Protein AF-A0A7T8QRY9-F1 (afdb_monomer_lite)

Foldseek 3Di:
DQPPDDPPDPPAKEKEAAKDPFAAQDCDPPDPSHWDCVQDVDRGWAIWHDDPDMDIDPNNVVQLVVCLVVHRDDPRCRSSRRIVSCVVRVHYYDYDPLHADPQDDDPPLCLLVNVVSHDDHPDADPVNVVVSVVCVPDHDPDDPPPDDPDDPPPPDPDDDDDD

Radius of gyration: 20.38 Å; chains: 1; bounding box: 45×45×53 Å

pLDDT: mean 85.44, std 17.74, range [36.91, 98.31]

InterPro domains:
  IPR002659 Glycosyl transferase, family 31 [PF01762] (11-96)

Sequence (163 aa):
FIRGYQRSGLKDPMIFGKLAESWPPVHNPNSKYYIRPEAYRGSKYPPFVTGPSYLMNREAVQTLLGSVMSLPYIHLEDVFLTGVTAEKSNVTRKNVQEFRNNGTPIPPQFIGCTLLRTITIHKVKPEEQVDFLKAAEHPQCGKNSGKSNKLNKITKFGPQVVK

Secondary structure (DSSP, 8-state):
--TT--SSS--S-EEEEEEE-SPPPB--TTSTTB--TTT---SSPPPEEEEEEEEE-HHHHHHHHHHHTTS---S-HHHIIIIIIHHHTT-EEEE-TTEE-S--PPPGGGHHHHHTT-SEESS--HHHHHHHHHHHHS---S---------------------

Structure (mmCIF, N/CA/C/O backbone):
data_AF-A0A7T8QRY9-F1
#
_entry.id   AF-A0A7T8QRY9-F1
#
loop_
_atom_site.group_PDB
_atom_site.id
_atom_site.type_symbol
_atom_site.label_atom_id
_atom_site.label_alt_id
_atom_site.label_comp_id
_atom_site.label_asym_id
_atom_site.label_entity_id
_atom_site.label_seq_id
_atom_site.pdbx_PDB_ins_code
_atom_site.Cartn_x
_atom_site.Cartn_y
_atom_site.Cartn_z
_atom_site.occupancy
_atom_site.B_iso_or_equiv
_atom_site.auth_seq_id
_atom_site.auth_comp_id
_atom_site.auth_asym_id
_atom_site.auth_atom_id
_atom_site.pdbx_PDB_model_num
ATOM 1 N N . PHE A 1 1 ? 12.143 7.085 3.301 1.00 57.12 1 PHE A N 1
ATOM 2 C CA . PHE A 1 1 ? 10.921 7.401 4.068 1.00 57.12 1 PHE A CA 1
ATOM 3 C C . PHE A 1 1 ? 9.998 8.180 3.145 1.00 57.12 1 PHE A C 1
ATOM 5 O O . PHE A 1 1 ? 10.516 8.973 2.363 1.00 57.12 1 PHE A O 1
ATOM 12 N N . ILE A 1 2 ? 8.691 7.906 3.153 1.00 71.50 2 ILE A N 1
ATOM 13 C CA . ILE A 1 2 ? 7.724 8.630 2.310 1.00 71.50 2 ILE A CA 1
ATOM 14 C C . ILE A 1 2 ? 7.848 10.120 2.641 1.00 71.50 2 ILE A C 1
ATOM 16 O O . ILE A 1 2 ? 7.853 10.480 3.820 1.00 71.50 2 ILE A O 1
ATOM 20 N N . ARG A 1 3 ? 8.037 10.972 1.623 1.00 74.75 3 ARG A N 1
ATOM 21 C CA . ARG A 1 3 ? 8.247 12.413 1.831 1.00 74.75 3 ARG A CA 1
ATOM 22 C C . ARG A 1 3 ? 7.117 12.979 2.697 1.00 74.75 3 ARG A C 1
ATOM 24 O O . ARG A 1 3 ? 5.952 12.686 2.456 1.00 74.75 3 ARG A O 1
ATOM 31 N N . GLY A 1 4 ? 7.475 13.775 3.702 1.00 72.56 4 GLY A N 1
ATOM 32 C CA . GLY A 1 4 ? 6.515 14.383 4.629 1.00 72.56 4 GLY A CA 1
ATOM 33 C C . GLY A 1 4 ? 6.140 13.523 5.838 1.00 72.56 4 GLY A C 1
ATOM 34 O O . GLY A 1 4 ? 5.468 14.016 6.734 1.00 72.56 4 GLY A O 1
ATOM 35 N N . TYR A 1 5 ? 6.618 12.282 5.916 1.00 74.50 5 TYR A N 1
ATOM 36 C CA . TYR A 1 5 ? 6.511 11.460 7.115 1.00 74.50 5 TYR A CA 1
ATOM 37 C C . TYR A 1 5 ? 7.921 11.312 7.707 1.00 74.50 5 TYR A C 1
ATOM 39 O O . TYR A 1 5 ? 8.890 11.126 6.972 1.00 74.50 5 TYR A O 1
ATOM 47 N N . GLN A 1 6 ? 8.084 11.465 9.019 1.00 65.31 6 GLN A N 1
ATOM 48 C CA . GLN A 1 6 ? 9.365 11.249 9.702 1.00 65.31 6 GLN A CA 1
ATOM 49 C C . GLN A 1 6 ? 9.281 9.997 10.573 1.00 65.31 6 GLN A C 1
ATOM 51 O O . GLN A 1 6 ? 8.242 9.684 11.147 1.00 65.31 6 GLN A O 1
ATOM 56 N N . ARG A 1 7 ? 10.395 9.263 10.651 1.00 60.88 7 ARG A N 1
ATOM 57 C CA . ARG A 1 7 ? 10.501 7.994 11.387 1.00 60.88 7 ARG A CA 1
ATOM 58 C C . ARG A 1 7 ? 10.395 8.187 12.899 1.00 60.88 7 ARG A C 1
ATOM 60 O O . ARG A 1 7 ? 9.850 7.339 13.593 1.00 60.88 7 ARG A O 1
ATOM 67 N N . SER A 1 8 ? 10.895 9.315 13.389 1.00 54.31 8 SER A N 1
ATOM 68 C CA . SER A 1 8 ? 10.750 9.778 14.762 1.00 54.31 8 SER A CA 1
ATOM 69 C C . SER A 1 8 ? 9.427 10.535 14.905 1.00 54.31 8 SER A C 1
ATOM 71 O O . SER A 1 8 ? 9.315 11.654 14.414 1.00 54.31 8 SER A O 1
ATOM 73 N N . GLY A 1 9 ? 8.428 9.934 15.559 1.00 60.19 9 GLY A N 1
ATOM 74 C CA . GLY A 1 9 ? 7.216 10.646 15.995 1.00 60.19 9 GLY A CA 1
ATOM 75 C C . GLY A 1 9 ? 5.876 10.094 15.506 1.00 60.19 9 GLY A C 1
ATOM 76 O O . GLY A 1 9 ? 4.845 10.529 16.010 1.00 60.19 9 GLY A O 1
ATOM 77 N N . LEU A 1 10 ? 5.850 9.120 14.591 1.00 66.06 10 LEU A N 1
ATOM 78 C CA . LEU A 1 10 ? 4.598 8.455 14.213 1.00 66.06 10 LEU A CA 1
ATOM 79 C C . LEU A 1 10 ? 4.177 7.467 15.305 1.00 66.06 10 LEU A C 1
ATOM 81 O O . LEU A 1 10 ? 4.621 6.324 15.311 1.00 66.06 10 LEU A O 1
ATOM 85 N N . LYS A 1 11 ? 3.341 7.928 16.238 1.00 81.31 11 LYS A N 1
ATOM 86 C CA . LYS A 1 11 ? 2.683 7.066 17.233 1.00 81.31 11 LYS A CA 1
ATOM 87 C C . LYS A 1 11 ? 1.382 6.456 16.714 1.00 81.31 11 LYS A C 1
ATOM 89 O O . LYS A 1 11 ? 0.944 5.434 17.229 1.00 81.31 11 LYS A O 1
ATOM 94 N N . ASP A 1 12 ? 0.784 7.065 15.696 1.00 90.75 12 ASP A N 1
ATOM 95 C CA . ASP A 1 12 ? -0.480 6.586 15.152 1.00 90.75 12 ASP A CA 1
ATOM 96 C C . ASP A 1 12 ? -0.245 5.404 14.201 1.00 90.75 12 ASP A C 1
ATOM 98 O O . ASP A 1 12 ? 0.701 5.428 13.403 1.00 90.75 12 ASP A O 1
ATOM 102 N N . PRO A 1 13 ? -1.096 4.367 14.235 1.00 95.12 13 PRO A N 1
ATOM 103 C CA . PRO A 1 13 ? -1.005 3.251 13.306 1.00 95.12 13 PRO A CA 1
ATOM 104 C C . PRO A 1 13 ? -1.377 3.713 11.887 1.00 95.12 13 PRO A C 1
ATOM 106 O O . PRO A 1 13 ? -2.492 4.185 11.640 1.00 95.12 13 PRO A O 1
ATOM 109 N N . MET A 1 14 ? -0.443 3.570 10.941 1.00 95.69 14 MET A N 1
ATOM 110 C CA . MET A 1 14 ? -0.600 4.008 9.552 1.00 95.69 14 MET A CA 1
ATOM 111 C C . MET A 1 14 ? -0.220 2.937 8.520 1.00 95.69 14 MET A C 1
ATOM 113 O O . MET A 1 14 ? 0.793 2.247 8.644 1.00 95.69 14 MET A O 1
ATOM 117 N N . ILE A 1 15 ? -1.006 2.887 7.443 1.00 97.25 15 ILE A N 1
ATOM 118 C CA . ILE A 1 15 ? -0.768 2.123 6.215 1.00 97.25 15 ILE A CA 1
ATOM 119 C C . ILE A 1 15 ? -0.641 3.114 5.057 1.00 97.25 15 ILE A C 1
ATOM 121 O O . ILE A 1 15 ? -1.462 4.017 4.900 1.00 97.25 15 ILE A O 1
ATOM 125 N N . PHE A 1 16 ? 0.361 2.926 4.212 1.00 96.12 16 PHE A N 1
ATOM 126 C CA . PHE A 1 16 ? 0.650 3.753 3.051 1.00 96.12 16 PHE A CA 1
ATOM 127 C C . PHE A 1 16 ? 0.582 2.920 1.779 1.00 96.12 16 PHE A C 1
ATOM 129 O O . PHE A 1 16 ? 1.142 1.827 1.717 1.00 96.12 16 PHE A O 1
ATOM 136 N N . GLY A 1 17 ? -0.040 3.464 0.740 1.00 96.19 17 GLY A N 1
ATOM 137 C CA . GLY A 1 17 ? 0.026 2.895 -0.600 1.00 96.19 17 GLY A CA 1
ATOM 138 C C . GLY A 1 17 ? -1.029 3.483 -1.520 1.00 96.19 17 GLY A C 1
ATOM 139 O O . GLY A 1 17 ? -1.479 4.610 -1.318 1.00 96.19 17 GLY A O 1
ATOM 140 N N . LYS A 1 18 ? -1.441 2.731 -2.542 1.00 96.12 18 LYS A N 1
ATOM 141 C CA . LYS A 1 18 ? -2.481 3.181 -3.466 1.00 96.12 18 LYS A CA 1
ATOM 142 C C . LYS A 1 18 ? -3.873 2.950 -2.874 1.00 96.12 18 LYS A C 1
ATOM 144 O O . LYS A 1 18 ? -4.356 1.817 -2.865 1.00 96.12 18 LYS A O 1
ATOM 149 N N . LEU A 1 19 ? -4.508 4.025 -2.408 1.00 97.00 19 LEU A N 1
ATOM 150 C CA . LEU A 1 19 ? -5.835 3.978 -1.789 1.00 97.00 19 LEU A CA 1
ATOM 151 C C . LEU A 1 19 ? -6.924 3.670 -2.829 1.00 97.00 19 LEU A C 1
ATOM 153 O O . LEU A 1 19 ? -6.932 4.250 -3.920 1.00 97.00 19 LEU A O 1
ATOM 157 N N . ALA A 1 20 ? -7.839 2.775 -2.468 1.00 96.81 20 ALA A N 1
ATOM 158 C CA . ALA A 1 20 ? -9.081 2.488 -3.168 1.00 96.81 20 ALA A CA 1
ATOM 159 C C . ALA A 1 20 ? -10.269 2.770 -2.245 1.00 96.81 20 ALA A C 1
ATOM 161 O O . ALA A 1 20 ? -10.281 2.384 -1.076 1.00 96.81 20 ALA A O 1
ATOM 162 N N . GLU A 1 21 ? -11.281 3.440 -2.791 1.00 96.75 21 GLU A N 1
ATOM 163 C CA . GLU A 1 21 ? -12.459 3.887 -2.053 1.00 96.75 21 GLU A CA 1
ATOM 164 C C . GLU A 1 21 ? -13.726 3.501 -2.807 1.00 96.75 21 GLU A C 1
ATOM 166 O O . GLU A 1 21 ? -13.774 3.561 -4.035 1.00 96.75 21 GLU A O 1
ATOM 171 N N . SER A 1 22 ? -14.779 3.146 -2.067 1.00 96.00 22 SER A N 1
ATOM 172 C CA . SER A 1 22 ? -16.101 2.829 -2.623 1.00 96.00 22 SER A CA 1
ATOM 173 C C . SER A 1 22 ? -16.161 1.636 -3.591 1.00 96.00 22 SER A C 1
ATOM 175 O O . SER A 1 22 ? -17.079 1.566 -4.408 1.00 96.00 22 SER A O 1
ATOM 177 N N . TRP A 1 23 ? -15.231 0.681 -3.502 1.00 97.00 23 TRP A N 1
ATOM 178 C CA . TRP A 1 23 ? -15.282 -0.531 -4.326 1.00 97.00 23 TRP A CA 1
ATOM 179 C C . TRP A 1 23 ? -16.364 -1.492 -3.805 1.00 97.00 23 TRP A C 1
ATOM 181 O O . TRP A 1 23 ? -16.359 -1.805 -2.610 1.00 97.00 23 TRP A O 1
ATOM 191 N N . PRO A 1 24 ? -17.291 -1.962 -4.660 1.00 96.94 24 PRO A N 1
ATOM 192 C CA . PRO A 1 24 ? -18.292 -2.945 -4.271 1.00 96.94 24 PRO A CA 1
ATOM 193 C C . PRO A 1 24 ? -17.711 -4.370 -4.272 1.00 96.94 24 PRO A C 1
ATOM 195 O O . PRO A 1 24 ? -16.801 -4.662 -5.056 1.00 96.94 24 PRO A O 1
ATOM 198 N N . PRO A 1 25 ? -18.261 -5.287 -3.458 1.00 96.50 25 PRO A N 1
ATOM 199 C CA . PRO A 1 25 ? -17.991 -6.709 -3.605 1.00 96.50 25 PRO A CA 1
ATOM 200 C C . PRO A 1 25 ? -18.405 -7.226 -4.982 1.00 96.50 25 PRO A C 1
ATOM 202 O O . PRO A 1 25 ? -19.456 -6.869 -5.515 1.00 96.50 25 PRO A O 1
ATOM 205 N N . VAL A 1 26 ? -17.585 -8.099 -5.565 1.00 97.00 26 VAL A N 1
ATOM 206 C CA . VAL A 1 26 ? -17.924 -8.758 -6.829 1.00 97.00 26 VAL A CA 1
ATOM 207 C C . VAL A 1 26 ? -18.671 -10.052 -6.522 1.00 97.00 26 VAL A C 1
ATOM 209 O O . VAL A 1 26 ? -18.122 -10.937 -5.879 1.00 97.00 26 VAL A O 1
ATOM 212 N N . HIS A 1 27 ? -19.896 -10.200 -7.025 1.00 92.62 27 HIS A N 1
ATOM 213 C CA . HIS A 1 27 ? -20.731 -11.391 -6.791 1.00 92.62 27 HIS A CA 1
ATOM 214 C C . HIS A 1 27 ? -20.745 -12.394 -7.957 1.00 92.62 27 HIS A C 1
ATOM 216 O O . HIS A 1 27 ? -21.540 -13.324 -7.958 1.00 92.62 27 HIS A O 1
ATOM 222 N N . ASN A 1 28 ? -19.860 -12.231 -8.946 1.00 95.69 28 ASN A N 1
ATOM 223 C CA . ASN A 1 28 ? -19.670 -13.201 -10.028 1.00 95.69 28 ASN A CA 1
ATOM 224 C C . ASN A 1 28 ? -18.691 -14.311 -9.592 1.00 95.69 28 ASN A C 1
ATOM 226 O O . ASN A 1 28 ? -17.505 -13.991 -9.475 1.00 95.69 28 ASN A O 1
ATOM 230 N N . PRO A 1 29 ? -19.119 -15.584 -9.441 1.00 95.06 29 PRO A N 1
ATOM 231 C CA . PRO A 1 29 ? -18.267 -16.694 -8.990 1.00 95.06 29 PRO A CA 1
ATOM 232 C C . PRO A 1 29 ? -17.040 -16.979 -9.863 1.00 95.06 29 PRO A C 1
ATOM 234 O O . PRO A 1 29 ? -16.065 -17.545 -9.380 1.00 95.06 29 PRO A O 1
ATOM 237 N N . ASN A 1 30 ? -17.057 -16.558 -11.130 1.00 96.44 30 ASN A N 1
ATOM 238 C CA . ASN A 1 30 ? -15.942 -16.751 -12.062 1.00 96.44 30 ASN A CA 1
ATOM 239 C C . ASN A 1 30 ? -14.866 -15.654 -11.956 1.00 96.44 30 ASN A C 1
ATOM 241 O O . ASN A 1 30 ? -13.857 -15.692 -12.659 1.00 96.44 30 ASN A O 1
ATOM 245 N N . SER A 1 31 ? -15.076 -14.641 -11.114 1.00 97.00 31 SER A N 1
ATOM 246 C CA . SER A 1 31 ? -14.100 -13.579 -10.882 1.00 97.00 31 SER A CA 1
ATOM 247 C C . SER A 1 31 ? -13.112 -13.980 -9.791 1.00 97.00 31 SER A C 1
ATOM 249 O O . SER A 1 31 ? -13.514 -14.420 -8.719 1.00 97.00 31 SER A O 1
ATOM 251 N N . LYS A 1 32 ? -11.818 -13.690 -9.973 1.00 94.81 32 LYS A N 1
ATOM 252 C CA . LYS A 1 32 ? -10.835 -13.792 -8.874 1.00 94.81 32 LYS A CA 1
ATOM 253 C C . LYS A 1 32 ? -11.179 -12.893 -7.675 1.00 94.81 32 LYS A C 1
ATOM 255 O O . LYS A 1 32 ? -10.726 -13.130 -6.560 1.00 94.81 32 LYS A O 1
ATOM 260 N N . TYR A 1 33 ? -11.978 -11.853 -7.923 1.00 96.50 33 TYR A N 1
ATOM 261 C CA . TYR A 1 33 ? -12.472 -10.918 -6.918 1.00 96.50 33 TYR A CA 1
ATOM 262 C C . TYR A 1 33 ? -13.807 -11.359 -6.297 1.00 96.50 33 TYR A C 1
ATOM 264 O O . TYR A 1 33 ? -14.392 -10.590 -5.540 1.00 96.50 33 TYR A O 1
ATOM 272 N N . TYR A 1 34 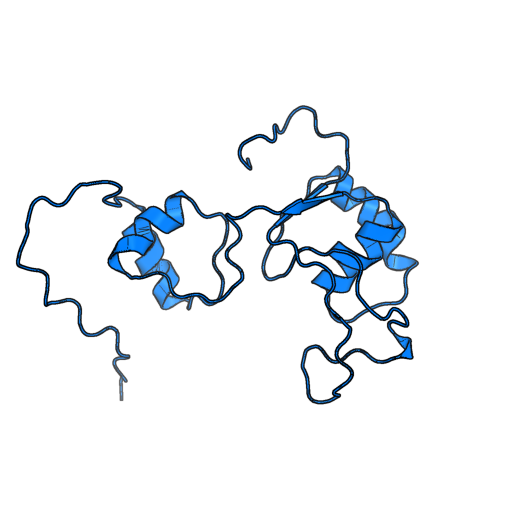? -14.312 -12.553 -6.638 1.00 97.00 34 TYR A N 1
ATOM 273 C CA . TYR A 1 34 ? -15.598 -13.055 -6.163 1.00 97.00 34 TYR A CA 1
ATOM 274 C C . TYR A 1 34 ? -15.661 -13.137 -4.647 1.00 97.00 34 TYR A C 1
ATOM 276 O O . TYR A 1 34 ? -14.845 -13.816 -4.033 1.00 97.00 34 TYR A O 1
ATOM 284 N N . ILE A 1 35 ? -16.676 -12.523 -4.053 1.00 96.06 35 ILE A N 1
ATOM 285 C CA . ILE A 1 35 ? -16.903 -12.524 -2.615 1.00 96.06 35 ILE A CA 1
ATOM 286 C C . ILE A 1 35 ? -18.268 -13.135 -2.349 1.00 96.06 35 ILE A C 1
ATOM 288 O O . ILE A 1 35 ? -19.298 -12.652 -2.830 1.00 96.06 35 ILE A O 1
ATOM 292 N N . ARG A 1 36 ? -18.250 -14.214 -1.560 1.00 92.62 36 ARG A N 1
ATOM 293 C CA . ARG A 1 36 ? -19.465 -14.858 -1.065 1.00 92.62 36 ARG A CA 1
ATOM 294 C C . ARG A 1 36 ? -20.290 -13.843 -0.263 1.00 92.62 36 ARG A C 1
ATOM 296 O O . ARG A 1 36 ? -19.702 -13.170 0.590 1.00 92.62 36 ARG A O 1
ATOM 303 N N . PRO A 1 37 ? -21.613 -13.743 -0.477 1.00 90.19 37 PRO A N 1
ATOM 304 C CA . PRO A 1 37 ? -22.472 -12.829 0.282 1.00 90.19 37 PRO A CA 1
ATOM 305 C C . PRO A 1 37 ? -22.344 -12.978 1.808 1.00 90.19 37 PRO A C 1
ATOM 307 O O . PRO A 1 37 ? -22.464 -12.003 2.549 1.00 90.19 37 PRO A O 1
ATOM 310 N N . GLU A 1 38 ? -22.045 -14.184 2.295 1.00 91.31 38 GLU A N 1
ATOM 311 C CA . GLU A 1 38 ? -21.871 -14.467 3.723 1.00 91.31 38 GLU A CA 1
ATOM 312 C C . GLU A 1 38 ? -20.534 -13.951 4.272 1.00 91.31 38 GLU A C 1
ATOM 314 O O . GLU A 1 38 ? -20.440 -13.652 5.461 1.00 91.31 38 GLU A O 1
ATOM 319 N N . ALA A 1 39 ? -19.507 -13.831 3.422 1.00 92.00 39 ALA A N 1
ATOM 320 C CA . ALA A 1 39 ? -18.183 -13.352 3.820 1.00 92.00 39 ALA A CA 1
ATOM 321 C C . ALA A 1 39 ? -18.160 -11.831 4.029 1.00 92.00 39 ALA A C 1
ATOM 323 O O . ALA A 1 39 ? -17.385 -11.328 4.841 1.00 92.00 39 ALA A O 1
ATOM 324 N N . TYR A 1 40 ? -19.008 -11.088 3.311 1.00 94.31 40 TYR A N 1
ATOM 325 C CA . TYR A 1 40 ? -19.122 -9.644 3.471 1.00 94.31 40 TYR A CA 1
ATOM 326 C C . TYR A 1 40 ? -20.504 -9.141 3.045 1.00 94.31 40 TYR A C 1
ATOM 328 O O . TYR A 1 40 ? -20.871 -9.225 1.877 1.00 94.31 40 TYR A O 1
ATOM 336 N N . ARG A 1 41 ? -21.250 -8.571 3.997 1.00 92.56 41 ARG A N 1
ATOM 337 C CA . ARG A 1 41 ? -22.627 -8.083 3.784 1.00 92.56 41 ARG A CA 1
ATOM 338 C C . ARG A 1 41 ? -22.721 -6.606 3.388 1.00 92.56 41 ARG A C 1
ATOM 340 O O . ARG A 1 41 ? -23.811 -6.126 3.095 1.00 92.56 41 ARG A O 1
ATOM 347 N N . GLY A 1 42 ? -21.615 -5.865 3.436 1.00 93.25 42 GLY A N 1
ATOM 348 C CA . GLY A 1 42 ? -21.605 -4.450 3.070 1.00 93.25 42 GLY A CA 1
ATOM 349 C C . GLY A 1 42 ? -21.722 -4.261 1.558 1.00 93.25 42 GLY A C 1
ATOM 350 O O . GLY A 1 42 ? -21.173 -5.037 0.783 1.00 93.25 42 GLY A O 1
ATOM 351 N N . SER A 1 43 ? -22.390 -3.193 1.124 1.00 95.69 43 SER A N 1
ATOM 352 C CA . SER A 1 43 ? -22.514 -2.855 -0.303 1.00 95.69 43 SER A CA 1
ATOM 353 C C . SER A 1 43 ? -21.216 -2.316 -0.918 1.00 95.69 43 SER A C 1
ATOM 355 O O . SER A 1 43 ? -21.069 -2.289 -2.138 1.00 95.69 43 SER A O 1
ATOM 357 N N . LYS A 1 44 ? -20.286 -1.841 -0.082 1.00 97.62 44 LYS A N 1
ATOM 358 C CA . LYS A 1 44 ? -18.961 -1.322 -0.445 1.00 97.62 44 LYS A CA 1
ATOM 359 C C . LYS A 1 44 ? -17.973 -1.679 0.654 1.00 97.62 44 LYS A C 1
ATOM 361 O O . LYS A 1 44 ? -18.351 -1.641 1.822 1.00 97.62 44 LYS A O 1
ATOM 366 N N . TYR A 1 45 ? -16.728 -1.968 0.292 1.00 97.69 45 TYR A N 1
ATOM 367 C CA . TYR A 1 45 ? -15.657 -2.133 1.274 1.00 97.69 45 TYR A CA 1
ATOM 368 C C . TYR A 1 45 ? -15.315 -0.808 1.965 1.00 97.69 45 TYR A C 1
ATOM 370 O O . TYR A 1 45 ? -15.450 0.252 1.338 1.00 97.69 45 TYR A O 1
ATOM 378 N N . PRO A 1 46 ? -14.808 -0.842 3.216 1.00 97.62 46 PRO A N 1
ATOM 379 C CA . PRO A 1 46 ? -14.112 0.305 3.783 1.00 97.62 46 PRO A CA 1
ATOM 380 C C . PRO A 1 46 ? -12.921 0.684 2.890 1.00 97.62 46 PRO A C 1
ATOM 382 O O . PRO A 1 46 ? -12.405 -0.185 2.178 1.00 97.62 46 PRO A O 1
ATOM 385 N N . PRO A 1 47 ? -12.446 1.943 2.925 1.00 98.25 47 PRO A N 1
ATOM 386 C CA . PRO A 1 47 ? -11.234 2.331 2.214 1.00 98.25 47 PRO A CA 1
ATOM 387 C C . PRO A 1 47 ? -10.079 1.377 2.526 1.00 98.25 47 PRO A C 1
ATOM 389 O O . PRO A 1 47 ? -9.819 1.079 3.694 1.00 98.25 47 PRO A O 1
ATOM 392 N N . PHE A 1 48 ? -9.382 0.913 1.496 1.00 98.31 48 PHE A N 1
ATOM 393 C CA . PHE A 1 48 ? -8.277 -0.036 1.625 1.00 98.31 48 PHE A CA 1
ATOM 394 C C . PHE A 1 48 ? -7.128 0.356 0.699 1.00 98.31 48 PHE A C 1
ATOM 396 O O . PHE A 1 48 ? -7.302 1.125 -0.250 1.00 98.31 48 PHE A O 1
ATOM 403 N N . VAL A 1 49 ? -5.927 -0.131 0.989 1.00 97.88 49 VAL A N 1
ATOM 404 C CA . VAL A 1 49 ? -4.753 0.084 0.146 1.00 97.88 49 VAL A CA 1
ATOM 405 C C . VAL A 1 49 ? -4.575 -1.132 -0.749 1.00 97.88 49 VAL A C 1
ATOM 407 O O . VAL A 1 49 ? -4.363 -2.238 -0.275 1.00 97.88 49 VAL A O 1
ATOM 410 N N . THR A 1 50 ? -4.655 -0.913 -2.057 1.00 95.94 50 THR A N 1
ATOM 411 C CA . THR A 1 50 ? -4.582 -1.994 -3.047 1.00 95.94 50 THR A CA 1
ATOM 412 C C . THR A 1 50 ? -3.214 -2.670 -3.067 1.00 95.94 50 THR A C 1
ATOM 414 O O . THR A 1 50 ? -2.176 -2.003 -2.976 1.00 95.94 50 THR A O 1
ATOM 417 N N . GLY A 1 51 ? -3.209 -3.985 -3.290 1.00 92.69 51 GLY A N 1
ATOM 418 C CA . GLY A 1 51 ? -2.007 -4.719 -3.679 1.00 92.69 51 GLY A CA 1
ATOM 419 C C . GLY A 1 51 ? -1.419 -4.235 -5.022 1.00 92.69 51 GLY A C 1
ATOM 420 O O . GLY A 1 51 ? -2.066 -3.493 -5.769 1.00 92.69 51 GLY A O 1
ATOM 421 N N . PRO A 1 52 ? -0.184 -4.643 -5.369 1.00 92.81 52 PRO A N 1
ATOM 422 C CA . PRO A 1 52 ? 0.602 -5.708 -4.732 1.00 92.81 52 PRO A CA 1
ATOM 423 C C . PRO A 1 52 ? 1.458 -5.249 -3.543 1.00 92.81 52 PRO A C 1
ATOM 425 O O . PRO A 1 52 ? 2.222 -6.040 -3.003 1.00 92.81 52 PRO A O 1
ATOM 428 N N . SER A 1 53 ? 1.413 -3.970 -3.176 1.00 95.06 53 SER A N 1
ATOM 429 C CA . SER A 1 53 ? 2.348 -3.415 -2.202 1.00 95.06 53 SER A CA 1
ATOM 430 C C . SER A 1 53 ? 1.724 -2.302 -1.380 1.00 95.06 53 SER A C 1
ATOM 432 O O . SER A 1 53 ? 1.084 -1.404 -1.932 1.00 95.06 53 SER A O 1
ATOM 434 N N . TYR A 1 54 ? 2.035 -2.315 -0.094 1.00 96.12 54 TYR A N 1
ATOM 435 C CA . TYR A 1 54 ? 1.748 -1.271 0.877 1.00 96.12 54 TYR A CA 1
ATOM 436 C C . TYR A 1 54 ? 2.894 -1.219 1.893 1.00 96.12 54 TYR A C 1
ATOM 438 O O . TYR A 1 54 ? 3.684 -2.155 2.014 1.00 96.12 54 TYR A O 1
ATOM 446 N N . LEU A 1 55 ? 3.003 -0.115 2.621 1.00 95.50 55 LEU A N 1
ATOM 447 C CA . LEU A 1 55 ? 3.974 0.073 3.695 1.00 95.50 55 LEU A CA 1
ATOM 448 C C . LEU A 1 55 ? 3.230 0.358 4.998 1.00 95.50 55 LEU A C 1
ATOM 450 O O . LEU A 1 55 ? 2.260 1.106 4.998 1.00 95.50 55 LEU A O 1
ATOM 454 N N . MET A 1 56 ? 3.680 -0.219 6.106 1.00 94.81 56 MET A N 1
ATOM 455 C CA . MET A 1 56 ? 3.068 -0.039 7.424 1.00 94.81 56 MET A CA 1
ATOM 456 C C . MET A 1 56 ? 4.136 0.356 8.441 1.00 94.81 56 MET A C 1
ATOM 458 O O . MET A 1 56 ? 5.282 -0.091 8.336 1.00 94.81 56 MET A O 1
ATOM 462 N N . ASN A 1 57 ? 3.777 1.179 9.426 1.00 93.06 57 ASN A N 1
ATOM 463 C CA . ASN A 1 57 ? 4.618 1.336 10.613 1.00 93.06 57 ASN A CA 1
ATOM 464 C C . ASN A 1 57 ? 4.396 0.183 11.603 1.00 93.06 57 ASN A C 1
ATOM 466 O O . ASN A 1 57 ? 3.480 -0.629 11.462 1.00 93.06 57 ASN A O 1
ATOM 470 N N . ARG A 1 58 ? 5.266 0.104 12.613 1.00 93.31 58 ARG A N 1
ATOM 471 C CA . ARG A 1 58 ? 5.230 -0.962 13.620 1.00 93.31 58 ARG A CA 1
ATOM 472 C C . ARG A 1 58 ? 3.909 -0.959 14.387 1.00 93.31 58 ARG A C 1
ATOM 474 O O . ARG A 1 58 ? 3.361 -2.023 14.651 1.00 93.31 58 ARG A O 1
ATOM 481 N N . GLU A 1 59 ? 3.404 0.226 14.697 1.00 94.62 59 GLU A N 1
ATOM 482 C CA . GLU A 1 59 ? 2.163 0.448 15.430 1.00 94.62 59 GLU A CA 1
ATOM 483 C C . GLU A 1 59 ? 0.976 -0.132 14.651 1.00 94.62 59 GLU A C 1
ATOM 485 O O . GLU A 1 59 ? 0.212 -0.906 15.217 1.00 94.62 59 GLU A O 1
ATOM 490 N N . ALA A 1 60 ? 0.876 0.120 13.336 1.00 96.31 60 ALA A N 1
ATOM 491 C CA . ALA A 1 60 ? -0.147 -0.509 12.497 1.00 96.31 60 ALA A CA 1
ATOM 492 C C . ALA A 1 60 ? -0.063 -2.036 12.521 1.00 96.31 60 ALA A C 1
ATOM 494 O O . ALA A 1 60 ? -1.086 -2.692 12.698 1.00 96.31 60 ALA A O 1
ATOM 495 N N . VAL A 1 61 ? 1.137 -2.609 12.393 1.00 96.81 61 VAL A N 1
ATOM 496 C CA . VAL A 1 61 ? 1.311 -4.070 12.425 1.00 96.81 61 VAL A CA 1
ATOM 497 C C . VAL A 1 61 ? 0.829 -4.653 13.756 1.00 96.81 61 VAL A C 1
ATOM 499 O O . VAL A 1 61 ? 0.080 -5.626 13.758 1.00 96.81 61 VAL A O 1
ATOM 502 N N . GLN A 1 62 ? 1.211 -4.048 14.885 1.00 96.56 62 GLN A N 1
ATOM 503 C CA . GLN A 1 62 ? 0.784 -4.502 16.212 1.00 96.56 62 GLN A CA 1
ATOM 504 C C . GLN A 1 62 ? -0.733 -4.377 16.402 1.00 96.56 62 GLN A C 1
ATOM 506 O O . GLN A 1 62 ? -1.370 -5.313 16.885 1.00 96.56 62 GLN A O 1
ATOM 511 N N . THR A 1 63 ? -1.314 -3.249 15.990 1.00 96.88 63 THR A N 1
ATOM 512 C CA . THR A 1 63 ? -2.755 -2.993 16.083 1.00 96.88 63 THR A CA 1
ATOM 513 C C . THR A 1 63 ? -3.570 -3.975 15.240 1.00 96.88 63 THR A C 1
ATOM 515 O O . THR A 1 63 ? -4.546 -4.529 15.741 1.00 96.88 63 THR A O 1
ATOM 518 N N . LEU A 1 64 ? -3.168 -4.232 13.990 1.00 97.94 64 LEU A N 1
ATOM 519 C CA . LEU A 1 64 ? -3.854 -5.183 13.107 1.00 97.94 64 LEU A CA 1
ATOM 520 C C . LEU A 1 64 ? -3.736 -6.620 13.628 1.00 97.94 64 LEU A C 1
ATOM 522 O O . LEU A 1 64 ? -4.724 -7.352 13.647 1.00 97.94 64 LEU A O 1
ATOM 526 N N . LEU A 1 65 ? -2.548 -7.024 14.090 1.00 97.19 65 LEU A N 1
ATOM 527 C CA . LEU A 1 65 ? -2.323 -8.371 14.618 1.00 97.19 65 LEU A CA 1
ATOM 528 C C . LEU A 1 65 ? -3.219 -8.673 15.830 1.00 97.19 65 LEU A C 1
ATOM 530 O O . LEU A 1 65 ? -3.692 -9.797 15.976 1.0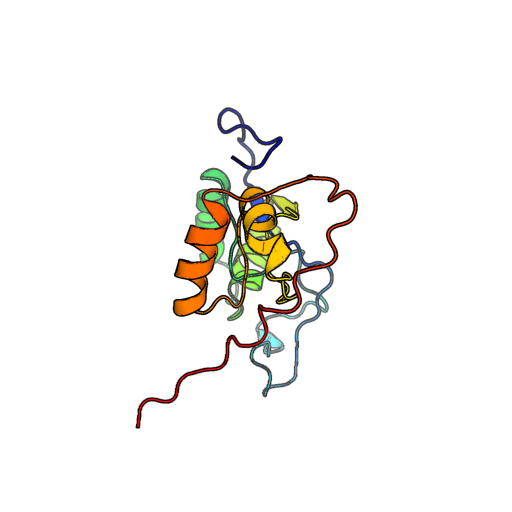0 97.19 65 LEU A O 1
ATOM 534 N N . GLY A 1 66 ? -3.487 -7.668 16.669 1.00 96.62 66 GLY A N 1
ATOM 535 C CA . GLY A 1 66 ? -4.355 -7.807 17.839 1.00 96.62 66 GLY A CA 1
ATOM 536 C C . GLY A 1 66 ? -5.839 -8.034 17.522 1.00 96.62 66 GLY A C 1
ATOM 537 O O . GLY A 1 66 ? -6.570 -8.499 18.392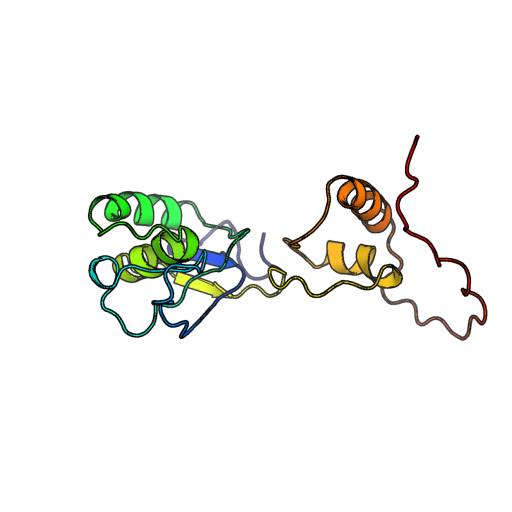 1.00 96.62 66 GLY A O 1
ATOM 538 N N . SER A 1 67 ? -6.301 -7.728 16.305 1.00 94.69 67 SER A N 1
ATOM 539 C CA . SER A 1 67 ? -7.722 -7.811 15.933 1.00 94.69 67 SER A CA 1
ATOM 540 C C . SER A 1 67 ? -8.026 -8.798 14.810 1.00 94.69 67 SER A C 1
ATOM 542 O O . SER A 1 67 ? -9.135 -9.336 14.772 1.00 94.69 67 SER A O 1
ATOM 544 N N . VAL A 1 68 ? -7.063 -9.081 13.928 1.00 95.94 68 VAL A N 1
ATOM 545 C CA . VAL A 1 68 ? -7.274 -9.850 12.689 1.00 95.94 68 VAL A CA 1
ATOM 546 C C . VAL A 1 68 ? -7.925 -11.221 12.921 1.00 95.94 68 VAL A C 1
ATOM 548 O O . VAL A 1 68 ? -8.796 -11.622 12.156 1.00 95.94 68 VAL A O 1
ATOM 551 N N . MET A 1 69 ? -7.582 -11.910 14.015 1.00 94.75 69 MET A N 1
ATOM 552 C CA . MET A 1 69 ? -8.095 -13.254 14.329 1.00 94.75 69 MET A CA 1
ATOM 553 C C . MET A 1 69 ? -9.554 -13.269 14.811 1.00 94.75 69 MET A C 1
ATOM 555 O O . MET A 1 69 ? -10.175 -14.327 14.858 1.00 94.75 69 MET A O 1
ATOM 559 N N . SER A 1 70 ? -10.107 -12.111 15.178 1.00 94.94 70 SER A N 1
ATOM 560 C CA . SER A 1 70 ? -11.490 -11.970 15.661 1.00 94.94 70 SER A CA 1
ATOM 561 C C . SER A 1 70 ? -12.499 -11.641 14.559 1.00 94.94 70 SER A C 1
ATOM 563 O O . SER A 1 70 ? -13.696 -11.534 14.829 1.00 94.94 70 SER A O 1
ATOM 565 N N . LEU A 1 71 ? -12.031 -11.442 13.324 1.00 93.88 71 LEU A N 1
ATOM 566 C CA . LEU A 1 71 ? -12.851 -10.975 12.213 1.00 93.88 71 LEU A CA 1
ATOM 567 C C . LEU A 1 71 ? -13.166 -12.105 11.229 1.00 93.88 71 LEU A C 1
ATOM 569 O O . LEU A 1 71 ? -12.320 -12.969 10.997 1.00 93.88 71 LEU A O 1
ATOM 573 N N . PRO A 1 72 ? -14.361 -12.096 10.605 1.00 91.88 72 PRO A N 1
ATOM 574 C CA . PRO A 1 72 ? -14.668 -13.019 9.523 1.00 91.88 72 PRO A CA 1
ATOM 575 C C . PRO A 1 72 ? -13.662 -12.857 8.382 1.00 91.88 72 PRO A C 1
ATOM 577 O O . PRO A 1 72 ? -13.464 -11.757 7.865 1.00 91.88 72 PRO A O 1
ATOM 580 N N . TYR A 1 73 ? -13.036 -13.964 7.993 1.00 90.75 73 TYR A N 1
ATOM 581 C CA . TYR A 1 73 ? -12.026 -13.967 6.945 1.00 90.75 73 TYR A CA 1
ATOM 582 C C . TYR A 1 73 ? -12.620 -13.610 5.575 1.00 90.75 73 TYR A C 1
ATOM 584 O O . TYR A 1 73 ? -13.640 -14.161 5.153 1.00 90.75 73 TYR A O 1
ATOM 592 N N . ILE A 1 74 ? -11.920 -12.734 4.856 1.00 94.94 74 ILE A N 1
ATOM 593 C CA . ILE A 1 74 ? -12.154 -12.408 3.448 1.00 94.94 74 ILE A CA 1
ATOM 594 C C . ILE A 1 74 ? -10.907 -12.836 2.669 1.00 94.94 74 ILE A C 1
ATOM 596 O O . ILE A 1 74 ? -9.792 -12.501 3.056 1.00 94.94 74 ILE A O 1
ATOM 600 N N . HIS A 1 75 ? -11.077 -13.571 1.565 1.00 94.81 75 HIS A N 1
ATOM 601 C CA . HIS A 1 75 ? -9.941 -14.134 0.817 1.00 94.81 75 HIS A CA 1
ATOM 602 C C . HIS A 1 75 ? -9.125 -13.088 0.047 1.00 94.81 75 HIS A C 1
ATOM 604 O O . HIS A 1 75 ? -7.977 -13.344 -0.310 1.00 94.81 75 HIS A O 1
ATOM 610 N N . LEU A 1 76 ? -9.707 -11.916 -0.211 1.00 97.06 76 LEU A N 1
ATOM 611 C CA . LEU A 1 76 ? -8.986 -10.753 -0.720 1.00 97.06 76 LEU A CA 1
ATOM 612 C C . LEU A 1 76 ? -8.192 -10.125 0.426 1.00 97.06 76 LEU A C 1
ATOM 614 O O . LEU A 1 76 ? -8.747 -9.378 1.227 1.00 97.06 76 LEU A O 1
ATOM 618 N N . GLU A 1 77 ? -6.906 -10.465 0.510 1.00 96.56 77 GLU A N 1
ATOM 619 C CA . GLU A 1 77 ? -6.007 -10.038 1.588 1.00 96.56 77 GLU A CA 1
ATOM 620 C C . GLU A 1 77 ? -5.978 -8.517 1.766 1.00 96.56 77 GLU A C 1
ATOM 622 O O . GLU A 1 77 ? -6.151 -8.043 2.884 1.00 96.56 77 GLU A O 1
ATOM 627 N N . ASP A 1 78 ? -5.832 -7.749 0.686 1.00 97.44 78 ASP A N 1
ATOM 628 C CA . ASP A 1 78 ? -5.695 -6.294 0.765 1.00 97.44 78 ASP A CA 1
ATOM 629 C C . ASP A 1 78 ? -6.982 -5.636 1.282 1.00 97.44 78 ASP A C 1
ATOM 631 O O . ASP A 1 78 ? -6.936 -4.749 2.139 1.00 97.44 78 ASP A O 1
ATOM 635 N N . VAL A 1 79 ? -8.138 -6.137 0.844 1.00 97.81 79 VAL A N 1
ATOM 636 C CA . VAL A 1 79 ? -9.460 -5.770 1.371 1.00 97.81 79 VAL A CA 1
ATOM 637 C C . VAL A 1 79 ? -9.614 -6.183 2.839 1.00 97.81 79 VAL A C 1
ATOM 639 O O . VAL A 1 79 ? -10.115 -5.401 3.651 1.00 97.81 79 VAL A O 1
ATOM 642 N N . PHE A 1 80 ? -9.196 -7.395 3.207 1.00 97.69 80 PHE A N 1
ATOM 643 C CA . PHE A 1 80 ? -9.343 -7.928 4.561 1.00 97.69 80 PHE A CA 1
ATOM 644 C C . PHE A 1 80 ? -8.455 -7.201 5.574 1.00 97.69 80 PHE A C 1
ATOM 646 O O . PHE A 1 80 ? -8.943 -6.717 6.598 1.00 97.69 80 PHE A O 1
ATOM 653 N N . LEU A 1 81 ? -7.156 -7.114 5.294 1.00 97.88 81 LEU A N 1
ATOM 654 C CA . LEU A 1 81 ? -6.150 -6.602 6.213 1.00 97.88 81 LEU A CA 1
ATOM 655 C C . LEU A 1 81 ? -6.132 -5.074 6.209 1.00 97.88 81 LEU A C 1
ATOM 657 O O . LEU A 1 81 ? -6.281 -4.444 7.256 1.00 97.88 81 LEU A O 1
ATOM 661 N N . THR A 1 82 ? -5.992 -4.462 5.030 1.00 98.31 82 THR A N 1
ATOM 662 C CA . THR A 1 82 ? -5.844 -3.002 4.922 1.00 98.31 82 THR A CA 1
ATOM 663 C C . THR A 1 82 ? -7.176 -2.263 4.837 1.00 98.31 82 THR A C 1
ATOM 665 O O . THR A 1 82 ? -7.177 -1.043 4.951 1.00 98.31 82 THR A O 1
ATOM 668 N N . GLY A 1 83 ? -8.292 -2.975 4.651 1.00 98.12 83 GLY A N 1
ATOM 669 C CA . GLY A 1 83 ? -9.649 -2.427 4.644 1.00 98.12 83 GLY A CA 1
ATOM 670 C C . GLY A 1 83 ? -10.414 -2.760 5.917 1.00 98.12 83 GLY A C 1
ATOM 671 O O . GLY A 1 83 ?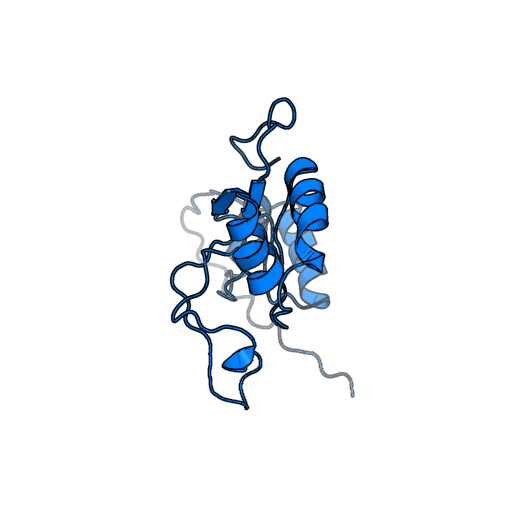 -10.514 -1.932 6.814 1.00 98.12 83 GLY A O 1
ATOM 672 N N . VAL A 1 84 ? -10.964 -3.971 6.005 1.00 97.69 84 VAL A N 1
ATOM 673 C CA . VAL A 1 84 ? -11.881 -4.382 7.086 1.00 97.69 84 VAL A CA 1
ATOM 674 C C . VAL A 1 84 ? -11.207 -4.380 8.461 1.00 97.69 84 VAL A C 1
ATOM 676 O O . VAL A 1 84 ? -11.736 -3.783 9.400 1.00 97.69 84 VAL A O 1
ATOM 679 N N . THR A 1 85 ? -10.034 -5.002 8.584 1.00 98.06 85 THR A N 1
ATOM 680 C CA . THR A 1 85 ? -9.278 -5.050 9.846 1.00 98.06 85 THR A CA 1
ATOM 681 C C . THR A 1 85 ? -8.786 -3.656 10.239 1.00 98.06 85 THR A C 1
ATOM 683 O O . THR A 1 85 ? -8.970 -3.233 11.380 1.00 98.06 85 THR A O 1
ATOM 686 N N . ALA A 1 86 ? -8.237 -2.901 9.282 1.00 98.25 86 ALA A N 1
ATOM 687 C CA . ALA A 1 86 ? -7.797 -1.525 9.504 1.00 98.25 86 ALA A CA 1
ATOM 688 C C . ALA A 1 86 ? -8.937 -0.600 9.955 1.00 98.25 86 ALA A C 1
ATOM 690 O O . ALA A 1 86 ? -8.747 0.197 10.872 1.00 98.25 86 ALA A O 1
ATOM 691 N N . GLU A 1 87 ? -10.120 -0.729 9.353 1.00 97.75 87 GLU A N 1
ATOM 692 C CA . GLU A 1 87 ? -11.314 0.019 9.744 1.00 97.75 87 GLU A CA 1
ATOM 693 C C . GLU A 1 87 ? -11.735 -0.321 11.172 1.00 97.75 87 GLU A C 1
ATOM 695 O O . GLU A 1 87 ? -11.911 0.572 11.998 1.00 97.75 87 GLU A O 1
ATOM 700 N N . LYS A 1 88 ? -11.825 -1.615 11.499 1.00 97.38 88 LYS A N 1
ATOM 701 C CA . LYS A 1 88 ? -12.241 -2.058 12.833 1.00 97.38 88 LYS A CA 1
ATOM 702 C C . LYS A 1 88 ? -11.290 -1.593 13.937 1.00 97.38 88 LYS A C 1
ATOM 704 O O . LYS A 1 88 ? -11.726 -1.393 15.069 1.00 97.38 88 LYS A O 1
ATOM 709 N N . SER A 1 89 ? -10.006 -1.454 13.619 1.00 97.19 89 SER A N 1
ATOM 710 C CA . SER A 1 89 ? -8.952 -1.110 14.576 1.00 97.19 89 SER A CA 1
ATOM 711 C C . SER A 1 89 ? -8.464 0.335 14.478 1.00 97.19 89 SER A C 1
ATOM 713 O O . SER A 1 89 ? -7.428 0.654 15.056 1.00 97.19 89 SER A O 1
ATOM 715 N N . ASN A 1 90 ? -9.196 1.212 13.781 1.00 97.12 90 ASN A N 1
ATOM 716 C CA . ASN A 1 90 ? -8.866 2.635 13.625 1.00 97.12 90 ASN A CA 1
ATOM 717 C C . ASN A 1 90 ? -7.449 2.891 13.073 1.00 97.12 90 ASN A C 1
ATOM 719 O O . ASN A 1 90 ? -6.771 3.846 13.454 1.00 97.12 90 ASN A O 1
ATOM 723 N N . VAL A 1 91 ? -6.992 2.044 12.149 1.00 97.88 91 VAL A N 1
ATOM 724 C CA . VAL A 1 91 ? -5.708 2.214 11.465 1.00 97.88 91 VAL A CA 1
ATOM 725 C C . VAL A 1 91 ? -5.883 3.162 10.281 1.00 97.88 91 VAL A C 1
ATOM 727 O O . VAL A 1 91 ? -6.736 2.971 9.403 1.00 97.88 91 VAL A O 1
ATOM 730 N N . THR A 1 92 ? -5.058 4.205 10.235 1.00 96.81 92 THR A N 1
ATOM 731 C CA . THR A 1 92 ? -5.139 5.229 9.191 1.00 96.81 92 THR A CA 1
ATOM 732 C C . THR A 1 92 ? -4.548 4.709 7.887 1.00 96.81 92 THR A C 1
ATOM 734 O O . THR A 1 92 ? -3.451 4.159 7.872 1.00 96.81 92 THR A O 1
ATOM 737 N N . ARG A 1 93 ? -5.231 4.940 6.765 1.00 97.25 93 ARG A N 1
ATOM 738 C CA . ARG A 1 93 ? -4.693 4.681 5.424 1.00 97.25 93 ARG A CA 1
ATOM 739 C C . ARG A 1 93 ? -4.329 5.997 4.746 1.00 97.25 93 ARG A C 1
ATOM 741 O O . ARG A 1 93 ? -5.087 6.963 4.809 1.00 97.25 93 ARG A O 1
ATOM 748 N N . LYS A 1 94 ? -3.171 6.048 4.095 1.00 95.62 94 LYS A N 1
ATOM 749 C CA . LYS A 1 94 ? -2.676 7.221 3.369 1.00 95.62 94 LYS A CA 1
ATOM 750 C C . LYS A 1 94 ? -2.424 6.860 1.914 1.00 95.62 94 LYS A C 1
ATOM 752 O O . LYS A 1 94 ? -1.643 5.958 1.612 1.00 95.62 94 LYS A O 1
ATOM 757 N N . ASN A 1 95 ? -3.070 7.604 1.018 1.00 95.50 95 ASN A N 1
ATOM 758 C CA . ASN A 1 95 ? -2.802 7.507 -0.407 1.00 95.50 95 ASN A CA 1
ATOM 759 C C . ASN A 1 95 ? -1.413 8.076 -0.726 1.00 95.50 95 ASN A C 1
ATOM 761 O O . ASN A 1 95 ? -1.113 9.216 -0.373 1.00 95.50 95 ASN A O 1
ATOM 765 N N . VAL A 1 96 ? -0.599 7.297 -1.431 1.00 94.19 96 VAL A N 1
ATOM 766 C CA . VAL A 1 96 ? 0.753 7.659 -1.864 1.00 94.19 96 VAL A CA 1
ATOM 767 C C . VAL A 1 96 ? 0.851 7.387 -3.362 1.00 94.19 96 VAL A C 1
ATOM 769 O O . VAL A 1 96 ? 0.696 6.251 -3.810 1.00 94.19 96 VAL A O 1
ATOM 772 N N . GLN A 1 97 ? 1.042 8.442 -4.156 1.00 91.38 97 GLN A N 1
ATOM 773 C CA . GLN A 1 97 ? 0.961 8.372 -5.623 1.00 91.38 97 GLN A CA 1
ATOM 774 C C . GLN A 1 97 ? 2.122 7.583 -6.242 1.00 91.38 97 GLN A C 1
ATOM 776 O O . GLN A 1 97 ? 2.010 7.075 -7.358 1.00 91.38 97 GLN A O 1
ATOM 781 N N . GLU A 1 98 ? 3.211 7.447 -5.495 1.00 92.81 98 GLU A N 1
ATOM 782 C CA . GLU A 1 98 ? 4.407 6.691 -5.833 1.00 92.81 98 GLU A CA 1
ATOM 783 C C . GLU A 1 98 ? 4.188 5.167 -5.778 1.00 92.81 98 GLU A C 1
ATOM 785 O O . GLU A 1 98 ? 5.083 4.412 -6.146 1.00 92.81 98 GLU A O 1
ATOM 790 N N . PHE A 1 99 ? 3.010 4.695 -5.358 1.00 94.00 99 PHE A N 1
ATOM 791 C CA . PHE A 1 99 ? 2.580 3.306 -5.526 1.00 94.00 99 PHE A CA 1
ATOM 792 C C . PHE A 1 99 ? 1.793 3.167 -6.835 1.00 94.00 99 PHE A C 1
ATOM 794 O O . PHE A 1 99 ? 0.598 3.482 -6.914 1.00 94.00 99 PHE A O 1
ATOM 801 N N . ARG A 1 100 ? 2.464 2.707 -7.895 1.00 91.62 100 ARG A N 1
ATOM 802 C CA . ARG A 1 100 ? 1.882 2.572 -9.240 1.00 91.62 100 ARG A CA 1
ATOM 803 C C . ARG A 1 100 ? 1.365 1.154 -9.468 1.00 91.62 100 ARG A C 1
ATOM 805 O O . ARG A 1 100 ? 1.959 0.349 -10.185 1.00 91.62 100 ARG A O 1
ATOM 812 N N . ASN A 1 101 ? 0.220 0.871 -8.854 1.00 87.62 101 ASN A N 1
ATOM 813 C CA . ASN A 1 101 ? -0.423 -0.447 -8.914 1.00 87.62 101 ASN A CA 1
ATOM 814 C C . ASN A 1 101 ? -1.320 -0.618 -10.155 1.00 87.62 101 ASN A C 1
ATOM 816 O O . ASN A 1 101 ? -1.652 -1.741 -10.548 1.00 87.62 101 ASN A O 1
ATOM 820 N N . ASN A 1 102 ? -1.699 0.490 -10.805 1.00 74.06 102 ASN A N 1
ATOM 821 C CA . ASN A 1 102 ? -2.358 0.444 -12.101 1.00 74.06 102 ASN A CA 1
ATOM 822 C C . ASN A 1 102 ? -1.308 0.079 -13.155 1.00 74.06 102 ASN A C 1
ATOM 824 O O . ASN A 1 102 ? -0.271 0.720 -13.260 1.00 74.06 102 ASN A O 1
ATOM 828 N N . GLY A 1 103 ? -1.554 -0.977 -13.928 1.00 72.75 103 GLY A N 1
ATOM 829 C CA . GLY A 1 103 ? -0.622 -1.470 -14.950 1.00 72.75 103 GLY A CA 1
ATOM 830 C C . GLY A 1 103 ? -0.476 -0.543 -16.161 1.00 72.75 103 GLY A C 1
ATOM 831 O O . GLY A 1 103 ? -0.374 -1.039 -17.277 1.00 72.75 103 GLY A O 1
ATOM 832 N N . THR A 1 104 ? -0.552 0.773 -15.960 1.00 83.44 104 THR A N 1
ATOM 833 C CA . THR A 1 104 ? -0.346 1.800 -16.973 1.00 83.44 104 THR A CA 1
ATOM 834 C C . THR A 1 104 ? 1.111 1.743 -17.422 1.00 83.44 104 THR A C 1
ATOM 836 O O . THR A 1 104 ? 1.994 2.031 -16.605 1.00 83.44 104 THR A O 1
ATOM 839 N N . PRO A 1 105 ? 1.379 1.399 -18.694 1.00 84.19 105 PRO A N 1
ATOM 840 C CA . PRO A 1 105 ? 2.740 1.302 -19.195 1.00 84.19 105 PRO A CA 1
ATOM 841 C C . PRO A 1 105 ? 3.478 2.631 -19.046 1.00 84.19 105 PRO A C 1
ATOM 843 O O . PRO A 1 105 ? 2.931 3.701 -19.323 1.00 84.19 105 PRO A O 1
ATOM 846 N N . ILE A 1 106 ? 4.732 2.558 -18.613 1.00 86.62 106 ILE A N 1
ATOM 847 C CA . ILE A 1 106 ? 5.635 3.706 -18.587 1.00 86.62 106 ILE A CA 1
ATOM 848 C C . ILE A 1 106 ? 6.420 3.681 -19.904 1.00 86.62 106 ILE A C 1
ATOM 850 O O . ILE A 1 106 ? 7.022 2.652 -20.212 1.00 86.62 106 ILE A O 1
ATOM 854 N N . PRO A 1 107 ? 6.434 4.770 -20.694 1.00 87.75 107 PRO A N 1
ATOM 855 C CA . PRO A 1 107 ? 7.206 4.794 -21.929 1.00 87.75 107 PRO A CA 1
ATOM 856 C C . PRO A 1 107 ? 8.702 4.548 -21.653 1.00 87.75 107 PRO A C 1
ATOM 858 O O . PRO A 1 107 ? 9.231 5.138 -20.702 1.00 87.75 107 PRO A O 1
ATOM 861 N N . PRO A 1 108 ? 9.407 3.732 -22.463 1.00 86.69 108 PRO A N 1
ATOM 862 C CA . PRO A 1 108 ? 10.796 3.347 -22.196 1.00 86.69 108 PRO A CA 1
ATOM 863 C C . PRO A 1 108 ? 11.748 4.529 -21.983 1.00 86.69 108 PRO A C 1
ATOM 865 O O . PRO A 1 108 ? 12.627 4.473 -21.132 1.00 86.69 108 PRO A O 1
ATOM 868 N N . GLN A 1 109 ? 11.544 5.645 -22.686 1.00 87.38 109 GLN A N 1
ATOM 869 C CA . GLN A 1 109 ? 12.363 6.851 -22.539 1.00 87.38 109 GLN A CA 1
ATOM 870 C C . GLN A 1 109 ? 12.214 7.550 -21.176 1.00 87.38 109 GLN A C 1
ATOM 872 O O . GLN A 1 109 ? 13.070 8.347 -20.799 1.00 87.38 109 GLN A O 1
ATOM 877 N N . PHE A 1 110 ? 11.136 7.275 -20.436 1.00 91.00 110 PHE A N 1
ATOM 878 C CA . PHE A 1 110 ? 10.853 7.887 -19.135 1.00 91.00 110 PHE A CA 1
ATOM 879 C C . PHE A 1 110 ? 11.047 6.926 -17.960 1.00 91.00 110 PHE A C 1
ATOM 881 O O . PHE A 1 110 ? 10.908 7.359 -16.812 1.00 91.00 110 PHE A O 1
ATOM 888 N N . ILE A 1 111 ? 11.358 5.647 -18.208 1.00 91.50 111 ILE A N 1
ATOM 889 C CA . ILE A 1 111 ? 11.380 4.626 -17.155 1.00 91.50 111 ILE A CA 1
ATOM 890 C C . ILE A 1 111 ? 12.385 4.953 -16.051 1.00 91.50 111 ILE A C 1
ATOM 892 O O . ILE A 1 111 ? 11.995 5.016 -14.890 1.00 91.50 111 ILE A O 1
ATOM 896 N N . GLY A 1 112 ? 13.627 5.300 -16.400 1.00 93.31 112 GLY A N 1
ATOM 897 C CA . GLY A 1 112 ? 14.663 5.626 -15.418 1.00 93.31 112 GLY A CA 1
ATOM 898 C C . GLY A 1 112 ? 14.268 6.776 -14.485 1.00 93.31 112 GLY A C 1
ATOM 899 O O . GLY A 1 112 ? 14.333 6.655 -13.265 1.00 93.31 112 GLY A O 1
ATOM 900 N N . CYS A 1 113 ? 13.750 7.876 -15.041 1.00 92.88 113 CYS A N 1
ATOM 901 C CA . CYS A 1 113 ? 13.287 9.020 -14.247 1.00 92.88 113 CYS A CA 1
ATOM 902 C C . CYS A 1 113 ? 12.030 8.728 -13.427 1.00 92.88 113 CYS A C 1
ATOM 904 O O . CYS A 1 113 ? 11.857 9.289 -12.344 1.00 92.88 113 CYS A O 1
ATOM 906 N N . THR A 1 114 ? 11.147 7.873 -13.946 1.00 91.75 114 THR A N 1
ATOM 907 C CA . THR A 1 114 ? 9.942 7.448 -13.229 1.00 91.75 114 THR A CA 1
ATOM 908 C C . THR A 1 114 ? 10.321 6.596 -12.023 1.00 91.75 114 THR A C 1
ATOM 910 O O . THR A 1 114 ? 9.789 6.827 -10.939 1.00 91.75 114 THR A O 1
ATOM 913 N N . LEU A 1 115 ? 11.280 5.680 -12.175 1.00 91.62 115 LEU A N 1
ATOM 914 C CA . LEU A 1 115 ? 11.766 4.816 -11.096 1.00 91.62 115 LEU A CA 1
ATOM 915 C C . LEU A 1 115 ? 12.367 5.617 -9.935 1.00 91.62 115 LEU A C 1
ATOM 917 O O . LEU A 1 115 ? 12.046 5.333 -8.787 1.00 91.62 115 LEU A O 1
ATOM 921 N N . LEU A 1 116 ? 13.117 6.693 -10.204 1.00 89.56 116 LEU A N 1
ATOM 922 C CA . LEU A 1 116 ? 13.637 7.581 -9.146 1.00 89.56 116 LEU A CA 1
ATOM 923 C C . LEU A 1 116 ? 12.549 8.290 -8.317 1.00 89.56 116 LEU A C 1
ATOM 925 O O . LEU A 1 116 ? 12.837 8.849 -7.258 1.00 89.56 116 LEU A O 1
ATOM 929 N N . ARG A 1 117 ? 11.309 8.329 -8.813 1.00 89.62 117 ARG A N 1
ATOM 930 C CA . ARG A 1 117 ? 10.168 9.014 -8.183 1.00 89.62 117 ARG A CA 1
ATOM 931 C C . ARG A 1 117 ? 9.023 8.062 -7.845 1.00 89.62 117 ARG A C 1
ATOM 933 O O . ARG A 1 117 ? 7.909 8.516 -7.608 1.00 89.62 117 ARG A O 1
ATOM 940 N N . THR A 1 118 ? 9.281 6.760 -7.852 1.00 91.38 118 THR A N 1
ATOM 941 C CA . THR A 1 118 ? 8.277 5.724 -7.611 1.00 91.38 118 THR A CA 1
ATOM 942 C C . THR A 1 118 ? 8.767 4.801 -6.500 1.00 91.38 118 THR A C 1
ATOM 944 O O . THR A 1 118 ? 9.959 4.536 -6.391 1.00 91.38 118 THR A O 1
ATOM 947 N N . ILE A 1 119 ? 7.854 4.329 -5.654 1.00 92.75 119 ILE A N 1
ATOM 948 C CA . ILE A 1 119 ? 8.145 3.345 -4.605 1.00 92.75 119 ILE A CA 1
ATOM 949 C C . ILE A 1 119 ? 7.970 1.941 -5.180 1.00 92.75 119 ILE A C 1
ATOM 951 O O . ILE A 1 119 ? 8.867 1.114 -5.051 1.00 92.75 119 ILE A O 1
ATOM 955 N N . THR A 1 120 ? 6.843 1.681 -5.848 1.00 93.38 120 THR A N 1
ATOM 956 C CA . THR A 1 120 ? 6.549 0.387 -6.479 1.00 93.38 120 THR A CA 1
ATOM 957 C C . THR A 1 120 ? 5.884 0.555 -7.840 1.00 93.38 120 THR A C 1
ATOM 959 O O . THR A 1 120 ? 5.127 1.499 -8.084 1.00 93.38 120 THR A O 1
ATOM 962 N N . ILE A 1 121 ? 6.153 -0.400 -8.727 1.00 91.69 121 ILE A N 1
ATOM 963 C CA . ILE A 1 121 ? 5.490 -0.566 -10.020 1.00 91.69 121 ILE A CA 1
ATOM 964 C C . ILE A 1 121 ? 4.995 -2.005 -10.142 1.00 91.69 121 ILE A C 1
ATOM 966 O O . ILE A 1 121 ? 5.668 -2.944 -9.720 1.00 91.69 121 ILE A O 1
ATOM 970 N N . HIS A 1 122 ? 3.806 -2.182 -10.705 1.00 90.69 122 HIS A N 1
ATOM 971 C CA . HIS A 1 122 ? 3.202 -3.496 -10.908 1.00 90.69 122 HIS A CA 1
ATOM 972 C C . HIS A 1 122 ? 3.331 -3.957 -12.371 1.00 90.69 122 HIS A C 1
ATOM 974 O O . HIS A 1 122 ? 3.459 -3.134 -13.275 1.00 90.69 122 HIS A O 1
ATOM 980 N N . LYS A 1 123 ? 3.244 -5.277 -12.601 1.00 89.19 123 LYS A N 1
ATOM 981 C CA . LYS A 1 123 ? 3.359 -5.944 -13.915 1.00 89.19 123 LYS A CA 1
ATOM 982 C C . LYS A 1 123 ? 4.718 -5.766 -14.609 1.00 89.19 123 LYS A C 1
ATOM 984 O O . LYS A 1 123 ? 4.759 -5.517 -15.807 1.00 89.19 123 LYS A O 1
ATOM 989 N N . VAL A 1 124 ? 5.806 -5.929 -13.859 1.00 89.50 124 VAL A N 1
ATOM 990 C CA . VAL A 1 124 ? 7.174 -5.966 -14.398 1.00 89.50 124 VAL A CA 1
ATOM 991 C C . VAL A 1 124 ? 7.648 -7.410 -14.457 1.00 89.50 124 VAL A C 1
ATOM 993 O O . VAL A 1 124 ? 7.637 -8.104 -13.435 1.00 89.50 124 VAL A O 1
ATOM 996 N N . LYS A 1 125 ? 8.052 -7.872 -15.637 1.00 91.12 125 LYS A N 1
ATOM 997 C CA . LYS A 1 125 ? 8.600 -9.219 -15.815 1.00 91.12 125 LYS A CA 1
ATOM 998 C C . LYS A 1 125 ? 10.027 -9.316 -15.263 1.00 91.12 125 LYS A C 1
ATOM 1000 O O . LYS A 1 125 ? 10.712 -8.296 -15.203 1.00 91.12 125 LYS A O 1
ATOM 1005 N N . PRO A 1 126 ? 10.507 -10.513 -14.883 1.00 92.31 126 PRO A N 1
ATOM 1006 C CA . PRO A 1 126 ? 11.872 -10.690 -14.386 1.00 92.31 126 PRO A CA 1
ATOM 1007 C C . PRO A 1 126 ? 12.951 -10.091 -15.302 1.00 92.31 126 PRO A C 1
ATOM 1009 O O . PRO A 1 126 ? 13.856 -9.419 -14.815 1.00 92.31 126 PRO A O 1
ATOM 1012 N N . GLU A 1 127 ? 12.825 -10.258 -16.620 1.00 90.38 127 GLU A N 1
ATOM 1013 C CA . GLU A 1 127 ? 13.757 -9.699 -17.603 1.00 90.38 127 GLU A CA 1
ATOM 1014 C C . GLU A 1 127 ? 13.752 -8.159 -17.636 1.00 90.38 127 GLU A C 1
ATOM 1016 O O . GLU A 1 127 ? 14.806 -7.538 -17.758 1.00 90.38 127 GLU A O 1
ATOM 1021 N N . GLU A 1 128 ? 12.590 -7.532 -17.434 1.00 91.44 128 GLU A N 1
ATOM 1022 C CA . GLU A 1 128 ? 12.449 -6.072 -17.422 1.00 91.44 128 GLU A CA 1
ATOM 1023 C C . GLU A 1 128 ? 13.064 -5.448 -16.163 1.00 91.44 128 GLU A C 1
ATOM 1025 O O . GLU A 1 128 ? 13.526 -4.312 -16.212 1.00 91.44 128 GLU A O 1
ATOM 1030 N N . GLN A 1 129 ? 13.118 -6.174 -15.037 1.00 92.38 129 GLN A N 1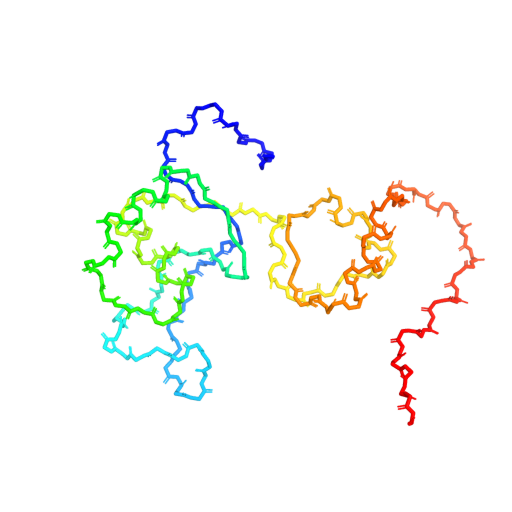
ATOM 1031 C CA . GLN A 1 129 ? 13.685 -5.651 -13.785 1.00 92.38 129 GLN A CA 1
ATOM 1032 C C . GLN A 1 129 ? 15.164 -5.273 -13.939 1.00 92.38 129 GLN A C 1
ATOM 1034 O O . GLN A 1 129 ? 15.595 -4.244 -13.415 1.00 92.38 129 GLN A O 1
ATOM 1039 N N . VAL A 1 130 ? 15.930 -6.068 -14.693 1.00 91.50 130 VAL A N 1
ATOM 1040 C CA . VAL A 1 130 ? 17.352 -5.799 -14.962 1.00 91.50 130 VAL A CA 1
ATOM 1041 C C . VAL A 1 130 ? 17.515 -4.570 -15.856 1.00 91.50 130 VAL A C 1
ATOM 1043 O O . VAL A 1 130 ? 18.356 -3.712 -15.582 1.00 91.50 130 VAL A O 1
ATOM 1046 N N . ASP A 1 131 ? 16.698 -4.448 -16.902 1.00 91.69 131 ASP A N 1
ATOM 1047 C CA . ASP A 1 131 ? 16.730 -3.290 -17.802 1.00 91.69 131 ASP A CA 1
ATOM 1048 C C . ASP A 1 131 ? 16.301 -2.005 -17.086 1.00 91.69 131 ASP A C 1
ATOM 1050 O O . ASP A 1 131 ? 16.875 -0.934 -17.301 1.00 91.69 131 ASP A O 1
ATOM 1054 N N . PHE A 1 132 ? 15.330 -2.113 -16.182 1.00 92.69 132 PHE A N 1
ATOM 1055 C CA . PHE A 1 132 ? 14.839 -1.005 -15.371 1.00 92.69 132 PHE A CA 1
ATOM 1056 C C . PHE A 1 132 ? 15.889 -0.537 -14.369 1.00 92.69 132 PHE A C 1
ATOM 1058 O O . PHE A 1 132 ? 16.069 0.672 -14.212 1.00 92.69 132 PHE A O 1
ATOM 1065 N N . LEU A 1 133 ? 16.625 -1.466 -13.750 1.00 90.88 133 LEU A N 1
ATOM 1066 C CA . LEU A 1 133 ? 17.751 -1.133 -12.882 1.00 90.88 133 LEU A CA 1
ATOM 1067 C C . LEU A 1 133 ? 18.814 -0.333 -13.647 1.00 90.88 133 LEU A C 1
ATOM 1069 O O . LEU A 1 133 ? 19.145 0.775 -13.231 1.00 90.88 133 LEU A O 1
ATOM 1073 N N . LYS A 1 134 ? 19.255 -0.821 -14.815 1.00 92.00 134 LYS A N 1
ATOM 1074 C CA . LYS A 1 134 ? 20.221 -0.108 -15.676 1.00 92.00 134 LYS A CA 1
ATOM 1075 C C . LYS A 1 134 ? 19.717 1.277 -16.085 1.00 92.00 134 LYS A C 1
ATOM 1077 O O . LYS A 1 134 ? 20.456 2.257 -16.050 1.00 92.00 134 LYS A O 1
ATOM 1082 N N . ALA A 1 135 ? 18.441 1.387 -16.455 1.00 91.69 135 ALA A N 1
ATOM 1083 C CA . ALA A 1 135 ? 17.843 2.667 -16.821 1.00 91.69 135 ALA A CA 1
ATOM 1084 C C . ALA A 1 135 ? 17.769 3.652 -15.638 1.00 91.69 135 ALA A C 1
ATOM 1086 O O . ALA A 1 135 ? 17.809 4.866 -15.854 1.00 91.69 135 ALA A O 1
ATOM 1087 N N . ALA A 1 136 ? 17.647 3.151 -14.405 1.00 91.44 136 ALA A N 1
ATOM 1088 C CA . ALA A 1 136 ? 17.577 3.951 -13.184 1.00 91.44 136 ALA A C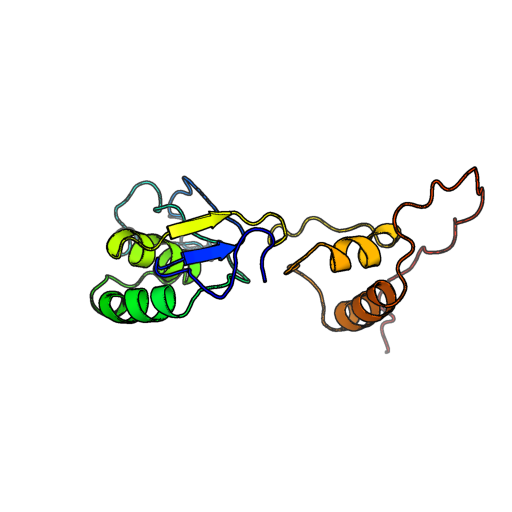A 1
ATOM 1089 C C . ALA A 1 136 ? 18.948 4.383 -12.642 1.00 91.44 136 ALA A C 1
ATOM 1091 O O . ALA A 1 136 ? 18.992 5.317 -11.841 1.00 91.44 136 ALA A O 1
ATOM 1092 N N . GLU A 1 137 ? 20.050 3.762 -13.074 1.00 91.81 137 GLU A N 1
ATOM 1093 C CA . GLU A 1 137 ? 21.395 4.135 -12.627 1.00 91.81 137 GLU A CA 1
ATOM 1094 C C . GLU A 1 137 ? 21.735 5.571 -13.036 1.00 91.81 137 GLU A C 1
ATOM 1096 O O . GLU A 1 137 ? 22.153 6.363 -12.190 1.00 91.81 137 GLU A O 1
ATOM 1101 N N . HIS A 1 138 ? 21.592 5.928 -14.320 1.00 90.38 138 HIS A N 1
ATOM 1102 C CA . HIS A 1 138 ? 22.013 7.237 -14.858 1.00 90.38 138 HIS A CA 1
ATOM 1103 C C . HIS A 1 138 ? 20.925 7.906 -15.729 1.00 90.38 138 HIS A C 1
ATOM 1105 O O . HIS A 1 138 ? 21.156 8.218 -16.907 1.00 90.38 138 HIS A O 1
ATOM 1111 N N . PRO A 1 139 ? 19.715 8.144 -15.192 1.00 91.25 139 PRO A N 1
ATOM 1112 C CA . PRO A 1 139 ? 18.590 8.599 -15.990 1.00 91.25 139 PRO A CA 1
ATOM 1113 C C . PRO A 1 139 ? 18.727 10.075 -16.372 1.00 91.25 139 PRO A C 1
ATOM 1115 O O . PRO A 1 139 ? 19.088 10.938 -15.572 1.00 91.25 139 PRO A O 1
ATOM 1118 N N . GLN A 1 140 ? 18.384 10.390 -17.619 1.00 87.88 140 GLN A N 1
ATOM 1119 C CA . GLN A 1 140 ? 18.412 11.759 -18.131 1.00 87.88 140 GLN A CA 1
ATOM 1120 C C . GLN A 1 140 ? 17.071 12.453 -17.859 1.00 87.88 140 GLN A C 1
ATOM 1122 O O . GLN A 1 140 ? 16.167 12.437 -18.692 1.00 87.88 140 GLN A O 1
ATOM 1127 N N . CYS A 1 141 ? 16.939 13.061 -16.679 1.00 88.19 141 CYS A N 1
ATOM 1128 C CA . CYS A 1 141 ? 15.694 13.687 -16.229 1.00 88.19 141 CYS A CA 1
ATOM 1129 C C . CYS A 1 141 ? 15.691 15.200 -16.454 1.00 88.19 141 CYS A C 1
ATOM 1131 O O . CYS A 1 141 ? 16.618 15.892 -16.050 1.00 88.19 141 CYS A O 1
ATOM 1133 N N . GLY A 1 142 ? 14.630 15.730 -17.068 1.00 72.38 142 GLY A N 1
ATOM 1134 C CA . GLY A 1 142 ? 14.412 17.180 -17.161 1.00 72.38 142 GLY A CA 1
ATOM 1135 C C . GLY A 1 142 ? 15.291 17.931 -18.167 1.00 72.38 142 GLY A C 1
ATOM 1136 O O . GLY A 1 142 ? 15.285 19.159 -18.160 1.00 72.38 142 GLY A O 1
ATOM 1137 N N . LYS A 1 143 ? 16.019 17.247 -19.060 1.00 60.16 143 LYS A N 1
ATOM 1138 C CA . LYS A 1 143 ? 16.644 17.933 -20.197 1.00 60.16 143 LYS A CA 1
ATOM 1139 C C . LYS A 1 143 ? 15.545 18.374 -21.164 1.00 60.16 143 LYS A C 1
ATOM 1141 O O . LYS A 1 143 ? 14.909 17.532 -21.792 1.00 60.16 143 LYS A O 1
ATOM 1146 N N . ASN A 1 144 ? 15.360 19.686 -21.316 1.00 51.38 144 ASN A N 1
ATOM 1147 C CA . ASN A 1 144 ? 14.785 20.244 -22.536 1.00 51.38 144 ASN A CA 1
ATOM 1148 C C . ASN A 1 144 ? 15.687 19.783 -23.683 1.00 51.38 144 ASN A C 1
ATOM 1150 O O . ASN A 1 144 ? 16.762 20.346 -23.894 1.00 51.38 144 ASN A O 1
ATOM 1154 N N . SER A 1 145 ? 15.297 18.735 -24.400 1.00 47.62 145 SER A N 1
ATOM 1155 C CA . SER A 1 145 ? 15.914 18.419 -25.678 1.00 47.62 145 SER A CA 1
ATOM 1156 C C . SER A 1 145 ? 15.497 19.511 -26.657 1.00 47.62 145 SER A C 1
ATOM 1158 O O . SER A 1 145 ? 14.525 19.389 -27.400 1.00 47.62 145 SER A O 1
ATOM 1160 N N . GLY A 1 146 ? 16.253 20.613 -26.657 1.00 44.97 146 GLY A N 1
ATOM 1161 C CA . GLY A 1 146 ? 16.380 21.435 -27.849 1.00 44.97 146 GLY A CA 1
ATOM 1162 C C . GLY A 1 146 ? 16.625 20.485 -29.019 1.00 44.97 146 GLY A C 1
ATOM 1163 O O . GLY A 1 146 ? 17.566 19.699 -28.976 1.00 44.97 146 GLY A O 1
ATOM 1164 N N . LYS A 1 147 ? 15.672 20.477 -29.959 1.00 47.34 147 LYS A N 1
ATOM 1165 C CA . LYS A 1 147 ? 15.638 19.741 -31.231 1.00 47.34 147 LYS A CA 1
ATOM 1166 C C . LYS A 1 147 ? 16.761 18.708 -31.407 1.00 47.34 147 LYS A C 1
ATOM 1168 O O . LYS A 1 147 ? 17.858 19.054 -31.831 1.00 47.34 147 LYS A O 1
ATOM 1173 N N . SER A 1 148 ? 16.450 17.427 -31.223 1.00 39.62 148 SER A N 1
ATOM 1174 C CA . SER A 1 148 ? 17.239 16.363 -31.847 1.00 39.62 148 SER A CA 1
ATOM 1175 C C . SER A 1 148 ? 16.325 15.455 -32.659 1.00 39.62 148 SER A C 1
ATOM 1177 O O . SER A 1 148 ? 15.720 14.508 -32.158 1.00 39.62 148 SER A O 1
ATOM 1179 N N . ASN A 1 149 ? 16.221 15.783 -33.948 1.00 44.44 149 ASN A N 1
ATOM 1180 C CA . ASN A 1 149 ? 15.819 14.848 -34.991 1.00 44.44 149 ASN A CA 1
ATOM 1181 C C . ASN A 1 149 ? 16.866 13.729 -35.055 1.00 44.44 149 ASN A C 1
ATOM 1183 O O . ASN A 1 149 ? 17.825 13.844 -35.813 1.00 44.44 149 ASN A O 1
ATOM 1187 N N . LYS A 1 150 ? 16.704 12.682 -34.240 1.00 48.59 150 LYS A N 1
ATOM 1188 C CA . LYS A 1 150 ? 17.197 11.307 -34.462 1.00 48.59 150 LYS A CA 1
ATOM 1189 C C . LYS A 1 150 ? 16.969 10.490 -33.192 1.00 48.59 150 LYS A C 1
ATOM 1191 O O . LYS A 1 150 ? 17.837 10.439 -32.336 1.00 48.59 150 LYS A O 1
ATOM 1196 N N . LEU A 1 151 ? 15.834 9.800 -33.094 1.00 44.66 151 LEU A N 1
ATOM 1197 C CA . LEU A 1 151 ? 15.759 8.556 -32.317 1.00 44.66 151 LEU A CA 1
ATOM 1198 C C . LEU A 1 151 ? 14.667 7.610 -32.851 1.00 44.66 151 LEU A C 1
ATOM 1200 O O . LEU A 1 151 ? 13.957 6.955 -32.101 1.00 44.66 151 LEU A O 1
ATOM 1204 N N . ASN A 1 152 ? 14.572 7.479 -34.177 1.00 41.62 152 ASN A N 1
ATOM 1205 C CA . ASN A 1 152 ? 13.976 6.287 -34.782 1.00 41.62 152 ASN A CA 1
ATOM 1206 C C . ASN A 1 152 ? 15.034 5.183 -34.775 1.00 41.62 152 ASN A C 1
ATOM 1208 O O . ASN A 1 152 ? 15.713 5.007 -35.785 1.00 41.62 152 ASN A O 1
ATOM 1212 N N . LYS A 1 153 ? 15.244 4.514 -33.632 1.00 43.94 153 LYS A N 1
ATOM 1213 C CA . LYS A 1 153 ? 15.940 3.210 -33.543 1.00 43.94 153 LYS A CA 1
ATOM 1214 C C . LYS A 1 153 ? 15.904 2.601 -32.132 1.00 43.94 153 LYS A C 1
ATOM 1216 O O . LYS A 1 153 ? 16.918 2.156 -31.622 1.00 43.94 153 LYS A O 1
ATOM 1221 N N . ILE A 1 154 ? 14.730 2.530 -31.506 1.00 44.84 154 ILE A N 1
ATOM 1222 C CA . ILE A 1 154 ? 14.460 1.490 -30.492 1.00 44.84 154 ILE A CA 1
ATOM 1223 C C . ILE A 1 154 ? 13.068 0.919 -30.770 1.00 44.84 154 ILE A C 1
ATOM 1225 O O . ILE A 1 154 ? 12.123 1.047 -30.004 1.00 44.84 154 ILE A O 1
ATOM 1229 N N . THR A 1 155 ? 12.927 0.322 -31.948 1.00 45.97 155 THR A N 1
ATOM 1230 C CA . THR A 1 155 ? 11.834 -0.597 -32.263 1.00 45.97 155 THR A CA 1
ATOM 1231 C C . THR A 1 155 ? 12.431 -1.992 -32.272 1.00 45.97 155 THR A C 1
ATOM 1233 O O . THR A 1 155 ? 13.095 -2.342 -33.248 1.00 45.97 155 THR A O 1
ATOM 1236 N N . LYS A 1 156 ? 12.233 -2.726 -31.170 1.00 45.09 156 LYS A N 1
ATOM 1237 C CA . LYS A 1 156 ? 12.142 -4.196 -31.032 1.00 45.09 156 LYS A CA 1
ATOM 1238 C C . LYS A 1 156 ? 12.651 -4.628 -29.651 1.00 45.09 156 LYS A C 1
ATOM 1240 O O . LYS A 1 156 ? 13.793 -5.035 -29.506 1.00 45.09 156 LYS A O 1
ATOM 1245 N N . PHE A 1 157 ? 11.759 -4.615 -28.665 1.00 44.44 157 PHE A N 1
ATOM 1246 C CA . PHE A 1 157 ? 11.797 -5.618 -27.601 1.00 44.44 157 PHE A CA 1
ATOM 1247 C C . PHE A 1 157 ? 10.701 -6.632 -27.928 1.00 44.44 157 PHE A C 1
ATOM 1249 O O . PHE A 1 157 ? 9.553 -6.499 -27.517 1.00 44.44 157 PHE A O 1
ATOM 1256 N N . GLY A 1 158 ? 11.043 -7.570 -28.809 1.00 40.75 158 GLY A N 1
ATOM 1257 C CA . GLY A 1 158 ? 10.263 -8.776 -29.068 1.00 40.75 158 GLY A CA 1
ATOM 1258 C C . GLY A 1 158 ? 11.079 -9.986 -28.607 1.00 40.75 158 GLY A C 1
ATOM 1259 O O . GLY A 1 158 ? 12.309 -9.913 -28.642 1.00 40.75 158 GLY A O 1
ATOM 1260 N N . PRO A 1 159 ? 10.437 -11.075 -28.160 1.00 43.81 159 PRO A N 1
ATOM 1261 C CA . PRO A 1 159 ? 11.147 -12.240 -27.650 1.00 43.81 159 PRO A CA 1
ATOM 1262 C C . PRO A 1 159 ? 11.947 -12.904 -28.775 1.00 43.81 159 PRO A C 1
ATOM 1264 O O . PRO A 1 159 ? 11.401 -13.205 -29.837 1.00 43.81 159 PRO A O 1
ATOM 1267 N N . GLN A 1 160 ? 13.237 -13.157 -28.542 1.00 39.12 160 GLN A N 1
ATOM 1268 C CA . GLN A 1 160 ? 13.958 -14.146 -29.335 1.00 39.12 160 GLN A CA 1
ATOM 1269 C C . GLN A 1 160 ? 13.544 -15.528 -28.835 1.00 39.12 160 GLN A C 1
ATOM 1271 O O . GLN A 1 160 ? 13.930 -15.956 -27.751 1.00 39.12 160 GLN A O 1
ATOM 1276 N N . VAL A 1 161 ? 12.701 -16.192 -29.620 1.00 39.09 161 VAL A N 1
ATOM 1277 C CA . VAL A 1 161 ? 12.400 -17.613 -29.463 1.00 39.09 161 VAL A CA 1
ATOM 1278 C C . VAL A 1 161 ? 13.666 -18.377 -29.839 1.00 39.09 161 VAL A C 1
ATOM 1280 O O . VAL A 1 161 ? 14.065 -18.379 -31.003 1.00 39.09 161 VAL A O 1
ATOM 1283 N N . VAL A 1 162 ? 14.308 -18.992 -28.851 1.00 40.78 162 VAL A N 1
ATOM 1284 C CA . VAL A 1 162 ? 15.333 -20.011 -29.086 1.00 40.78 162 VAL A CA 1
ATOM 1285 C C . VAL A 1 162 ? 14.586 -21.309 -29.396 1.00 40.78 162 VAL A C 1
ATOM 1287 O O . VAL A 1 162 ? 13.717 -21.712 -28.625 1.00 40.78 162 VAL A O 1
ATOM 1290 N N . LYS A 1 163 ? 14.853 -21.869 -30.579 1.00 36.91 163 LYS A N 1
ATOM 1291 C CA . LYS A 1 163 ? 14.379 -23.193 -31.001 1.00 36.91 163 LYS A CA 1
ATOM 1292 C C . LYS A 1 163 ? 15.047 -24.295 -30.193 1.00 36.91 163 LYS A C 1
ATOM 1294 O O . LYS A 1 163 ? 16.237 -24.110 -29.857 1.00 36.91 163 LYS A O 1
#

Organism: Caligus rogercresseyi (NCBI:txid217165)